Protein AF-A0A9N9RE64-F1 (afdb_monomer_lite)

Secondary structure (DSSP, 8-state):
-HHHHHHH-SS----HHHHHHHHTT-SS---THHHHHHTT----------S-TTTTTSTT--GGGS-HHHHHHHHHHHHHHHHHH--

Structure (mmCIF, N/CA/C/O backbone):
data_AF-A0A9N9RE64-F1
#
_entry.id   AF-A0A9N9RE64-F1
#
loop_
_atom_site.group_PDB
_atom_site.id
_atom_site.type_symbol
_atom_site.label_atom_id
_atom_site.label_alt_id
_atom_site.label_comp_id
_atom_site.label_asym_id
_atom_site.label_entity_id
_atom_site.label_seq_id
_atom_site.pdbx_PDB_ins_code
_atom_site.Cartn_x
_atom_site.Cartn_y
_atom_site.Cartn_z
_atom_site.occupancy
_atom_site.B_iso_or_equiv
_atom_site.auth_seq_id
_atom_site.auth_comp_id
_atom_site.auth_asym_id
_atom_site.auth_atom_id
_atom_site.pdbx_PDB_model_num
ATOM 1 N N . MET A 1 1 ? -7.725 0.852 15.019 1.00 79.56 1 MET A N 1
ATOM 2 C CA . MET A 1 1 ? -7.319 0.452 13.654 1.00 79.56 1 MET A CA 1
ATOM 3 C C . MET A 1 1 ? -6.094 -0.462 13.636 1.00 79.56 1 ME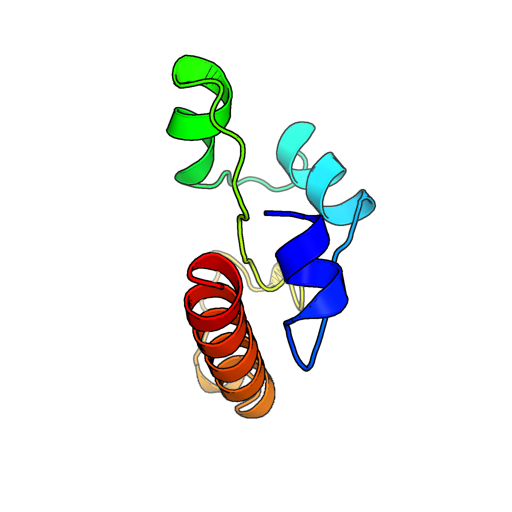T A C 1
ATOM 5 O O . MET A 1 1 ? -6.20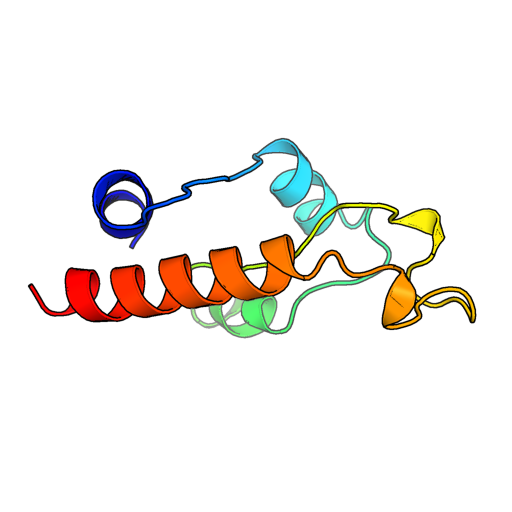8 -1.547 13.095 1.00 79.56 1 MET A O 1
ATOM 9 N N . TRP A 1 2 ? -4.961 -0.100 14.259 1.00 84.00 2 TRP A N 1
ATOM 10 C CA . TRP A 1 2 ? -3.749 -0.947 14.236 1.00 84.00 2 TRP A CA 1
ATOM 11 C C . TRP A 1 2 ? -3.938 -2.344 14.845 1.00 84.00 2 TRP A C 1
ATOM 13 O O . TRP A 1 2 ? -3.539 -3.336 14.250 1.00 84.00 2 TRP A O 1
ATOM 23 N N . GLN A 1 3 ? -4.614 -2.432 15.996 1.00 86.75 3 GLN A N 1
ATOM 24 C CA . GLN A 1 3 ? -4.939 -3.720 16.622 1.00 86.75 3 GLN A CA 1
ATOM 25 C C . GLN A 1 3 ? -5.887 -4.559 15.758 1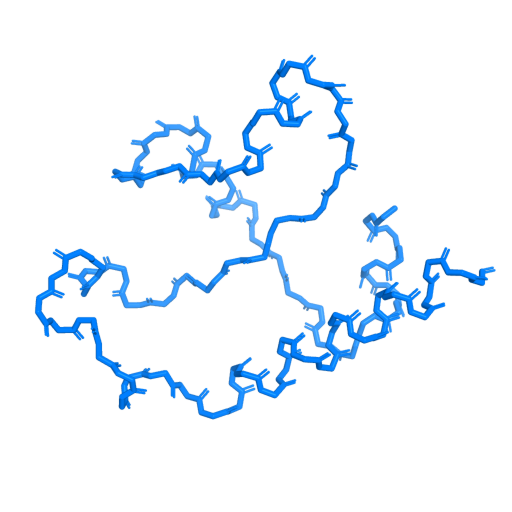.00 86.75 3 GLN A C 1
ATOM 27 O O . GLN A 1 3 ? -5.650 -5.745 15.571 1.00 86.75 3 GLN A O 1
ATOM 32 N N . VAL A 1 4 ? -6.911 -3.931 15.170 1.00 87.75 4 VAL A N 1
ATOM 33 C CA . VAL A 1 4 ? -7.812 -4.605 14.223 1.00 87.75 4 VAL A CA 1
ATOM 34 C C . VAL A 1 4 ? -7.016 -5.137 13.032 1.00 87.75 4 VAL A C 1
ATOM 36 O O . VAL A 1 4 ? -7.163 -6.297 12.680 1.00 87.75 4 VAL A O 1
ATOM 39 N N . TYR A 1 5 ? -6.106 -4.344 12.463 1.00 89.56 5 TYR A N 1
ATOM 40 C CA . TYR A 1 5 ? -5.267 -4.798 11.356 1.00 89.56 5 TYR A CA 1
ATOM 41 C C . TYR A 1 5 ? -4.379 -5.980 11.752 1.00 89.56 5 TYR A C 1
ATOM 43 O O . TYR A 1 5 ? -4.332 -6.971 11.040 1.00 89.56 5 TYR A O 1
ATOM 51 N N . ALA A 1 6 ? -3.723 -5.919 12.911 1.00 90.19 6 ALA A N 1
ATOM 52 C CA . ALA A 1 6 ? -2.838 -6.985 13.375 1.00 90.19 6 ALA A CA 1
ATOM 53 C C . ALA A 1 6 ? -3.567 -8.305 13.687 1.00 90.19 6 ALA A C 1
ATOM 55 O O . ALA A 1 6 ? -2.972 -9.370 13.537 1.00 90.19 6 ALA A O 1
ATOM 56 N N . HIS A 1 7 ? -4.824 -8.244 14.138 1.00 88.25 7 HIS A N 1
ATOM 57 C CA . HIS A 1 7 ? -5.562 -9.418 14.614 1.00 88.25 7 HIS A CA 1
ATOM 58 C C . HIS A 1 7 ? -6.614 -9.951 13.638 1.00 88.25 7 HIS A C 1
ATOM 60 O O . HIS A 1 7 ? -6.897 -11.145 13.667 1.00 88.25 7 HIS A O 1
ATOM 66 N N . ALA A 1 8 ? -7.213 -9.093 12.811 1.00 89.75 8 ALA A N 1
ATOM 67 C CA . ALA A 1 8 ? -8.348 -9.462 11.968 1.00 89.75 8 ALA A CA 1
ATOM 68 C C . ALA A 1 8 ? -7.960 -9.754 10.515 1.00 89.75 8 ALA A C 1
ATOM 70 O O . ALA A 1 8 ? -8.669 -10.514 9.857 1.00 89.75 8 ALA A O 1
ATOM 71 N N . VAL A 1 9 ? -6.874 -9.169 9.985 1.00 93.12 9 VAL A N 1
ATOM 72 C CA . VAL A 1 9 ? -6.542 -9.376 8.566 1.00 93.12 9 VAL A CA 1
ATOM 73 C C . VAL A 1 9 ? -5.801 -10.704 8.343 1.00 93.12 9 VAL A C 1
ATOM 75 O O . VAL A 1 9 ? -4.927 -11.051 9.137 1.00 93.12 9 VAL A O 1
ATOM 78 N N . PRO A 1 10 ? -6.090 -11.445 7.257 1.00 93.62 10 PRO A N 1
ATOM 79 C CA . PRO A 1 10 ? -5.464 -12.745 6.987 1.00 93.62 10 PRO A CA 1
ATOM 80 C C . PRO A 1 10 ? -3.972 -12.676 6.645 1.00 93.62 10 PRO A C 1
ATOM 82 O O . PRO A 1 10 ? -3.230 -13.637 6.860 1.00 93.62 10 PRO A O 1
ATOM 85 N N . HIS A 1 11 ? -3.521 -11.555 6.079 1.00 93.06 11 HIS A N 1
ATOM 86 C CA . HIS A 1 11 ? -2.154 -11.380 5.592 1.00 93.06 11 HIS A CA 1
ATOM 87 C C . HIS A 1 11 ? -1.536 -10.080 6.123 1.00 93.06 11 HIS A C 1
ATOM 89 O O . HIS A 1 11 ? -1.258 -9.172 5.333 1.00 93.06 11 HIS A O 1
ATOM 95 N N . PRO A 1 12 ? -1.332 -9.945 7.448 1.00 90.75 12 PRO A N 1
ATOM 96 C CA . PRO A 1 12 ? -0.833 -8.708 8.025 1.00 90.75 12 PRO A CA 1
ATOM 97 C C . PRO A 1 12 ? 0.611 -8.473 7.585 1.00 90.75 12 PRO A C 1
ATOM 99 O O . PRO A 1 12 ? 1.502 -9.290 7.820 1.00 90.75 12 PRO A O 1
ATOM 102 N N . PHE A 1 13 ? 0.845 -7.325 6.960 1.00 91.25 13 PHE A N 1
ATOM 103 C CA . PHE A 1 13 ? 2.182 -6.836 6.656 1.00 91.25 13 PHE A CA 1
ATOM 104 C C . PHE A 1 13 ? 2.240 -5.328 6.865 1.00 91.25 13 PHE A C 1
ATOM 106 O O . PHE A 1 13 ? 1.313 -4.603 6.497 1.00 91.25 13 PHE A O 1
ATOM 113 N N . ALA A 1 14 ? 3.332 -4.878 7.471 1.00 89.19 14 ALA A N 1
ATOM 114 C CA . ALA A 1 14 ? 3.628 -3.482 7.729 1.00 89.19 14 ALA A CA 1
ATOM 115 C C . ALA A 1 14 ? 5.144 -3.288 7.791 1.00 89.19 14 ALA A C 1
ATOM 117 O O . ALA A 1 14 ? 5.864 -4.169 8.258 1.00 89.19 14 ALA A O 1
ATOM 118 N N . SER A 1 15 ? 5.624 -2.124 7.357 1.00 88.69 15 SER A N 1
ATOM 119 C CA . SER A 1 15 ? 7.047 -1.787 7.377 1.00 88.69 15 SER A CA 1
ATOM 120 C C . SER A 1 15 ? 7.250 -0.391 7.956 1.00 88.69 15 SER A C 1
ATOM 122 O O . SER A 1 15 ? 6.850 0.602 7.349 1.00 88.69 15 SER A O 1
ATOM 124 N N . SER A 1 16 ? 7.896 -0.313 9.123 1.00 88.25 16 SER A N 1
ATOM 125 C CA . SER A 1 16 ? 8.292 0.964 9.730 1.00 88.25 16 SER A CA 1
ATOM 126 C C . SER A 1 16 ? 9.312 1.707 8.868 1.00 88.25 16 SER A C 1
ATOM 128 O O . SER A 1 16 ? 9.232 2.924 8.749 1.00 88.25 16 SER A O 1
ATOM 130 N N . VAL A 1 17 ? 10.209 0.972 8.202 1.00 86.31 17 VAL A N 1
ATOM 131 C CA . VAL A 1 17 ? 11.192 1.534 7.265 1.00 86.31 17 VAL A CA 1
ATOM 132 C C . VAL A 1 17 ? 10.492 2.212 6.089 1.00 86.31 17 VAL A C 1
ATOM 134 O O . VAL A 1 17 ? 10.833 3.335 5.740 1.00 86.31 17 VAL A O 1
ATOM 137 N N . ALA A 1 18 ? 9.478 1.569 5.498 1.00 83.88 18 ALA A N 1
ATOM 138 C CA . ALA A 1 18 ? 8.728 2.172 4.397 1.00 83.88 18 ALA A CA 1
ATOM 139 C C . ALA A 1 18 ? 8.013 3.457 4.844 1.00 83.88 18 ALA A C 1
ATOM 141 O O . ALA A 1 18 ? 8.064 4.466 4.145 1.00 83.88 18 ALA A O 1
ATOM 142 N N . GLN A 1 19 ? 7.403 3.445 6.033 1.00 85.06 19 GLN A N 1
ATOM 143 C CA . GLN A 1 19 ? 6.767 4.630 6.606 1.00 85.06 19 GLN A CA 1
ATOM 144 C C . GLN A 1 19 ? 7.764 5.783 6.793 1.00 85.06 19 GLN A C 1
ATOM 146 O O . GLN A 1 19 ? 7.455 6.921 6.446 1.00 85.06 19 GLN A O 1
ATOM 151 N N . GLU A 1 20 ? 8.957 5.497 7.316 1.00 85.31 20 GLU A N 1
ATOM 152 C CA . GLU A 1 20 ? 10.011 6.494 7.508 1.00 85.31 20 GLU A CA 1
ATOM 153 C C . GLU A 1 20 ? 10.529 7.045 6.173 1.00 85.31 20 GLU A C 1
ATOM 155 O O . GLU A 1 20 ? 10.748 8.247 6.053 1.00 85.31 20 GLU A O 1
ATOM 160 N N . MET A 1 21 ? 10.634 6.213 5.133 1.00 83.62 21 MET A N 1
ATOM 161 C CA . MET A 1 21 ? 11.003 6.671 3.790 1.00 83.62 21 MET A CA 1
ATOM 162 C C . MET A 1 21 ? 9.986 7.658 3.194 1.00 83.62 21 MET A C 1
ATOM 164 O O . MET A 1 21 ? 10.398 8.648 2.587 1.00 83.62 21 MET A O 1
ATOM 168 N N . PHE A 1 22 ? 8.682 7.424 3.382 1.00 82.00 22 PHE A N 1
ATOM 169 C CA . PHE A 1 22 ? 7.631 8.366 2.969 1.00 82.00 22 PHE A CA 1
ATOM 170 C C . PHE A 1 22 ? 7.661 9.652 3.80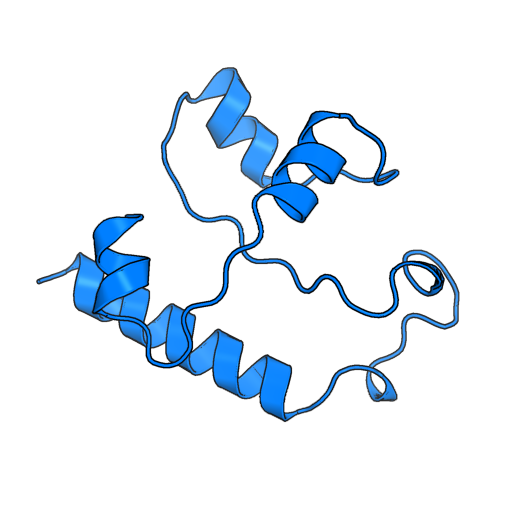3 1.00 82.00 22 PHE A C 1
ATOM 172 O O . PHE A 1 22 ? 7.663 10.749 3.253 1.00 82.00 22 PHE A O 1
ATOM 179 N N . GLN A 1 23 ? 7.730 9.537 5.131 1.00 81.75 23 GLN A N 1
ATOM 180 C CA . GLN A 1 23 ? 7.738 10.700 6.027 1.00 81.75 23 GLN A CA 1
ATOM 181 C C . GLN A 1 23 ? 8.998 11.558 5.872 1.00 81.75 23 GLN A C 1
ATOM 183 O O . GLN A 1 23 ? 8.931 12.778 5.998 1.00 81.75 23 GLN A O 1
ATOM 188 N N . GLY A 1 24 ? 10.135 10.929 5.576 1.00 82.19 24 GLY A N 1
ATOM 189 C CA . GLY A 1 24 ? 11.402 11.599 5.304 1.00 82.19 24 GLY A CA 1
ATOM 190 C C . GLY A 1 24 ? 11.514 12.183 3.893 1.00 82.19 24 GLY A C 1
ATOM 191 O O . GLY A 1 24 ? 12.513 12.835 3.603 1.00 82.19 24 GLY A O 1
ATOM 192 N N . GLY A 1 25 ? 10.529 11.958 3.012 1.00 78.06 25 GLY A N 1
ATOM 193 C CA . GLY A 1 25 ? 10.534 12.465 1.634 1.00 78.06 25 GLY A CA 1
ATOM 194 C C . GLY A 1 25 ? 11.553 11.787 0.710 1.00 78.06 25 GLY A C 1
ATOM 195 O O . GLY A 1 25 ? 11.917 12.346 -0.323 1.00 78.06 25 GLY A O 1
ATOM 196 N N . PHE A 1 26 ? 12.042 10.598 1.076 1.00 78.88 26 PHE A N 1
ATOM 197 C CA . PHE A 1 26 ? 12.988 9.825 0.259 1.00 78.88 26 PHE A CA 1
ATOM 198 C C . PHE A 1 26 ? 12.311 9.148 -0.929 1.00 78.88 26 PHE A C 1
ATOM 200 O O . PHE A 1 26 ? 12.944 8.899 -1.954 1.00 78.88 26 PHE A O 1
ATOM 207 N N . ILE A 1 27 ? 11.023 8.846 -0.790 1.00 77.12 27 ILE A N 1
ATOM 208 C CA . ILE A 1 27 ? 10.178 8.494 -1.922 1.00 77.12 27 ILE A CA 1
ATOM 209 C C . ILE A 1 27 ? 9.750 9.826 -2.548 1.00 77.12 27 ILE A C 1
ATOM 211 O O . ILE A 1 27 ? 9.199 10.660 -1.831 1.00 77.12 27 ILE A O 1
ATOM 215 N N . PRO A 1 28 ? 10.002 10.070 -3.850 1.00 71.38 28 PRO A N 1
ATOM 216 C CA . PRO A 1 28 ? 9.645 11.318 -4.533 1.00 71.38 28 PRO A CA 1
ATOM 217 C C . PRO A 1 28 ? 8.138 11.374 -4.829 1.00 71.38 28 PRO A C 1
ATOM 219 O O . PRO A 1 28 ? 7.707 11.677 -5.938 1.00 71.38 28 PRO A O 1
ATOM 222 N N . SER A 1 29 ? 7.341 10.990 -3.841 1.00 70.25 29 SER A N 1
ATOM 223 C CA . SER A 1 29 ? 5.897 10.916 -3.855 1.00 70.25 29 SER A CA 1
ATOM 224 C C . SER A 1 29 ? 5.398 10.869 -2.418 1.00 70.25 29 SER A C 1
ATOM 226 O O . SER A 1 29 ? 6.127 10.547 -1.479 1.00 70.25 29 SER A O 1
ATOM 228 N N . ASP A 1 30 ? 4.137 11.207 -2.266 1.00 80.88 30 ASP A N 1
ATOM 229 C CA . ASP A 1 30 ? 3.420 11.246 -1.011 1.00 80.88 30 ASP A CA 1
ATOM 230 C C . ASP A 1 30 ? 2.028 10.670 -1.259 1.00 80.88 30 ASP A C 1
ATOM 232 O O . ASP A 1 30 ? 1.614 10.502 -2.410 1.00 80.88 30 ASP A O 1
ATOM 236 N N . THR A 1 31 ? 1.305 10.341 -0.199 1.00 86.38 31 THR A N 1
ATOM 237 C CA . THR A 1 31 ? -0.024 9.748 -0.332 1.00 86.38 31 THR A CA 1
ATOM 238 C C . THR A 1 31 ? -1.107 10.767 -0.022 1.00 86.38 31 THR A C 1
ATOM 240 O O . THR A 1 31 ? -0.936 11.682 0.790 1.00 86.38 31 THR A O 1
ATOM 243 N N . ASP A 1 32 ? -2.284 10.576 -0.618 1.00 88.50 32 ASP A N 1
ATOM 244 C CA . ASP A 1 32 ? -3.459 11.401 -0.319 1.00 88.50 32 ASP A CA 1
ATOM 245 C C . ASP A 1 32 ? -3.857 11.319 1.168 1.00 88.50 32 ASP A C 1
ATOM 247 O O . ASP A 1 32 ? -4.507 12.223 1.706 1.00 88.50 32 ASP A O 1
ATOM 251 N N . PHE A 1 33 ? -3.407 10.273 1.878 1.00 90.44 33 PHE A N 1
ATOM 252 C CA . PHE A 1 33 ? -3.621 10.127 3.313 1.00 90.44 33 PHE A CA 1
ATOM 253 C C . PHE A 1 33 ? -2.959 11.245 4.138 1.00 90.44 33 PHE A C 1
ATOM 255 O O . PHE A 1 33 ? -3.417 11.543 5.250 1.00 90.44 33 PHE A O 1
ATOM 262 N N . ARG A 1 34 ? -1.942 11.935 3.598 1.00 89.19 34 ARG A N 1
ATOM 263 C CA . ARG A 1 34 ? -1.262 13.041 4.286 1.00 89.19 34 ARG A CA 1
ATOM 264 C C . ARG A 1 34 ? -2.229 14.103 4.797 1.00 89.19 34 ARG A C 1
ATOM 266 O O . ARG A 1 34 ? -2.036 14.598 5.904 1.00 89.19 34 ARG A O 1
ATOM 273 N N . ILE A 1 35 ? -3.271 14.459 4.044 1.00 92.38 35 ILE A N 1
ATOM 274 C CA . ILE A 1 35 ? -4.187 15.530 4.467 1.00 92.38 35 ILE A CA 1
ATOM 275 C C . ILE A 1 35 ? -4.920 15.156 5.765 1.00 92.38 35 ILE A C 1
ATOM 277 O O . ILE A 1 35 ? -5.046 15.978 6.678 1.00 92.38 35 ILE A O 1
ATOM 281 N N . PHE A 1 36 ? -5.334 13.894 5.890 1.00 91.88 36 PHE A N 1
ATOM 282 C CA . PHE A 1 36 ? -5.986 13.374 7.092 1.00 91.88 36 PHE A CA 1
ATOM 283 C C . PHE A 1 36 ? -5.017 13.268 8.274 1.00 91.88 36 PHE A C 1
ATOM 285 O O . PHE A 1 36 ? -5.395 13.587 9.403 1.00 91.88 36 PHE A O 1
ATOM 292 N N . ARG A 1 37 ? -3.766 12.871 8.015 1.00 90.25 37 ARG A N 1
ATOM 293 C CA . ARG A 1 37 ? -2.703 12.766 9.023 1.00 90.25 37 ARG A CA 1
ATOM 294 C C . ARG A 1 37 ? -2.268 14.138 9.551 1.00 90.25 37 ARG A C 1
ATOM 296 O O . ARG A 1 37 ? -2.331 14.373 10.755 1.00 90.25 37 ARG A O 1
ATOM 303 N N . ASP 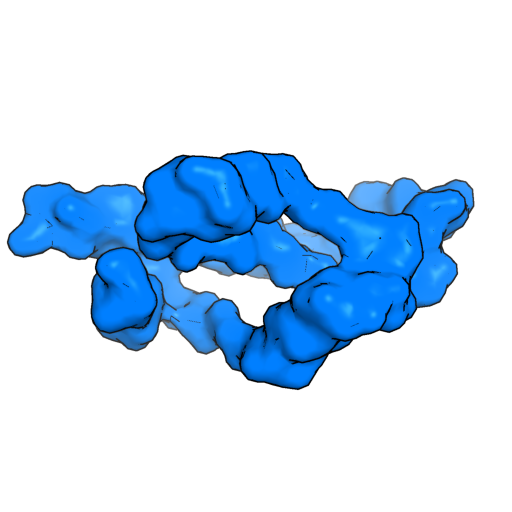A 1 38 ? -1.845 15.034 8.664 1.00 90.25 38 ASP A N 1
ATOM 304 C CA . ASP A 1 38 ? -1.156 16.283 9.016 1.00 90.25 38 ASP A CA 1
ATOM 305 C C . ASP A 1 38 ? -2.124 17.365 9.504 1.00 90.25 38 ASP A C 1
ATOM 307 O O . ASP A 1 38 ? -1.825 18.083 10.459 1.00 90.25 38 ASP A O 1
ATOM 311 N N . PHE A 1 39 ? -3.297 17.474 8.871 1.00 93.62 39 PHE A N 1
ATOM 312 C CA . PHE A 1 39 ? -4.275 18.523 9.183 1.00 93.62 39 PHE A CA 1
ATOM 313 C C . PHE A 1 39 ? -5.463 17.989 9.979 1.00 93.62 39 PHE A C 1
ATOM 315 O O . PHE A 1 39 ? -5.930 18.651 10.904 1.00 93.62 39 PHE A O 1
ATOM 322 N N . GLY A 1 40 ? -5.936 16.784 9.651 1.00 91.44 40 GLY A N 1
ATOM 323 C CA . GLY A 1 40 ? -7.048 16.145 10.358 1.00 91.44 40 GLY A CA 1
ATOM 324 C C . GLY A 1 40 ? -6.659 15.506 11.695 1.00 91.44 40 GLY A C 1
ATOM 325 O O . GLY A 1 40 ? -7.537 15.263 12.520 1.00 91.44 40 GLY A O 1
ATOM 326 N N . LYS A 1 41 ? -5.363 15.228 11.917 1.00 89.94 41 LYS A N 1
ATOM 327 C CA . LYS A 1 41 ? -4.850 14.441 13.058 1.00 89.94 41 LYS A CA 1
ATOM 328 C C . LYS A 1 41 ? -5.585 13.107 13.232 1.00 89.94 41 LYS A C 1
ATOM 330 O O . LYS A 1 41 ? -5.766 12.624 14.351 1.00 89.94 41 LYS A O 1
ATOM 335 N N . LEU A 1 42 ? -6.035 12.521 12.123 1.00 90.25 42 LEU A N 1
ATOM 336 C CA . LEU A 1 42 ? -6.788 11.275 12.127 1.00 90.25 42 LEU A CA 1
ATOM 337 C C . LEU A 1 42 ? -5.836 10.081 12.096 1.00 90.25 42 LEU A C 1
ATOM 339 O O . LEU A 1 42 ? -4.896 10.029 11.305 1.00 90.25 42 LEU A O 1
ATOM 343 N N . SER A 1 43 ? -6.112 9.094 12.949 1.00 87.00 43 SER A N 1
ATOM 344 C CA . SER A 1 43 ? -5.466 7.786 12.865 1.00 87.00 43 SER A CA 1
ATOM 345 C C . SER A 1 43 ? -6.129 6.961 11.765 1.00 87.00 43 SER A C 1
ATOM 347 O O . SER A 1 43 ? -7.355 6.910 11.674 1.00 87.00 43 SER A O 1
ATOM 349 N N . GLY A 1 44 ? -5.324 6.289 10.949 1.00 88.56 44 GLY A N 1
ATOM 350 C CA . GLY A 1 44 ? -5.805 5.476 9.840 1.00 88.56 44 GLY A CA 1
ATOM 351 C C . GLY A 1 44 ? -4.736 4.521 9.335 1.00 88.56 44 GLY A C 1
ATOM 352 O O . GLY A 1 44 ? -3.635 4.452 9.885 1.00 88.56 44 GLY A O 1
ATOM 353 N N . LEU A 1 45 ? -5.104 3.759 8.312 1.00 89.75 45 LEU A N 1
ATOM 354 C CA . LEU A 1 45 ? -4.221 2.845 7.604 1.00 89.75 45 LEU A CA 1
ATOM 355 C C . LEU A 1 45 ? -4.084 3.330 6.171 1.00 89.75 45 LEU A C 1
ATOM 357 O O . LEU A 1 45 ? -5.090 3.580 5.512 1.00 89.75 45 LEU A O 1
ATOM 361 N N . ASP A 1 46 ? -2.843 3.421 5.717 1.00 90.00 46 ASP A N 1
ATOM 362 C CA . ASP A 1 46 ? -2.488 3.734 4.343 1.00 90.00 46 ASP A CA 1
ATOM 363 C C . ASP A 1 46 ? -1.811 2.501 3.738 1.00 90.00 46 ASP A C 1
ATOM 365 O O . ASP A 1 46 ? -0.833 1.989 4.291 1.00 90.00 46 ASP A O 1
ATOM 369 N N . LEU A 1 47 ? -2.398 1.955 2.674 1.00 90.56 47 LEU A N 1
ATOM 370 C CA . LEU A 1 47 ? -2.009 0.670 2.098 1.00 90.56 47 LEU A CA 1
ATOM 371 C C . LEU A 1 47 ? -1.371 0.905 0.731 1.00 90.56 47 LEU A C 1
ATOM 373 O O . LEU A 1 47 ? -2.054 1.247 -0.230 1.00 90.56 47 LEU A O 1
ATOM 377 N N . ALA A 1 48 ? -0.067 0.657 0.643 1.00 89.06 48 ALA A N 1
ATOM 378 C CA . ALA A 1 48 ? 0.698 0.776 -0.590 1.00 89.06 48 ALA A CA 1
ATOM 379 C C . ALA A 1 48 ? 1.615 -0.437 -0.780 1.00 89.06 48 ALA A C 1
ATOM 381 O O . ALA A 1 48 ? 2.195 -0.955 0.177 1.00 89.06 48 ALA A O 1
ATOM 382 N N . TRP A 1 49 ? 1.769 -0.883 -2.027 1.00 88.25 49 TRP A N 1
ATOM 383 C CA . TRP A 1 49 ? 2.784 -1.874 -2.379 1.00 88.25 49 TRP A CA 1
ATOM 384 C C . TRP A 1 49 ? 4.144 -1.194 -2.544 1.00 88.25 49 TRP A C 1
ATOM 386 O O . TRP A 1 49 ? 4.244 -0.125 -3.138 1.00 88.25 49 TRP A O 1
ATOM 396 N N . ASN A 1 50 ? 5.198 -1.824 -2.030 1.00 83.81 50 ASN A N 1
ATOM 397 C CA . ASN A 1 50 ? 6.542 -1.247 -1.964 1.00 83.81 50 ASN A CA 1
ATOM 398 C C . ASN A 1 50 ? 7.603 -2.081 -2.713 1.00 83.81 50 ASN A C 1
ATOM 400 O O . ASN A 1 50 ? 8.773 -2.079 -2.330 1.00 83.81 50 ASN A O 1
ATOM 404 N N . ALA A 1 51 ? 7.202 -2.813 -3.754 1.00 86.06 51 ALA A N 1
ATOM 405 C CA . ALA A 1 51 ? 8.104 -3.588 -4.607 1.00 86.06 51 ALA A CA 1
ATOM 406 C C . ALA A 1 51 ? 8.501 -2.799 -5.864 1.00 86.06 51 ALA A C 1
ATOM 408 O O . ALA A 1 51 ? 7.749 -1.942 -6.318 1.00 86.06 51 ALA A O 1
ATOM 409 N N . ASP A 1 52 ? 9.678 -3.099 -6.424 1.00 86.69 52 ASP A N 1
ATOM 410 C CA . ASP A 1 52 ? 10.153 -2.543 -7.699 1.00 86.69 52 ASP A CA 1
ATOM 411 C C . ASP A 1 52 ? 10.089 -1.006 -7.805 1.00 86.69 52 ASP A C 1
ATOM 413 O O . ASP A 1 52 ? 9.855 -0.467 -8.878 1.00 86.69 52 ASP A O 1
ATOM 417 N N . GLY A 1 53 ? 10.361 -0.263 -6.725 1.00 83.75 53 GLY A N 1
ATOM 418 C CA . GLY A 1 53 ? 10.206 1.203 -6.699 1.00 83.75 53 GLY A CA 1
ATOM 419 C C . GLY A 1 53 ? 10.946 1.992 -7.798 1.00 83.75 53 GLY A C 1
ATOM 420 O O . GLY A 1 53 ? 10.604 3.141 -8.045 1.00 83.75 53 GLY A O 1
ATOM 421 N N . TYR A 1 54 ? 11.915 1.393 -8.501 1.00 86.56 54 TYR A N 1
ATOM 422 C CA . TYR A 1 54 ? 12.576 1.992 -9.670 1.00 86.56 54 TYR A CA 1
ATOM 423 C C . TYR A 1 54 ? 11.694 2.040 -10.934 1.00 86.56 54 TYR A C 1
ATOM 425 O O . TYR A 1 54 ? 12.016 2.782 -11.860 1.00 86.56 54 TYR A O 1
ATOM 433 N N . VAL A 1 55 ? 10.615 1.248 -11.012 1.00 91.19 55 VAL A N 1
ATOM 434 C CA . VAL A 1 55 ? 9.654 1.286 -12.134 1.00 91.19 55 VAL A CA 1
ATOM 435 C C . VAL A 1 55 ? 8.606 2.379 -11.954 1.00 91.19 55 VAL A C 1
ATOM 437 O O . VAL A 1 55 ? 8.006 2.814 -12.936 1.00 91.19 55 VAL A O 1
ATOM 440 N N . TYR A 1 56 ? 8.412 2.837 -10.718 1.00 86.94 56 TYR A N 1
ATOM 441 C CA . TYR A 1 56 ? 7.436 3.853 -10.349 1.00 86.94 56 TYR A CA 1
ATOM 442 C C . TYR A 1 56 ? 7.654 5.154 -11.140 1.00 86.94 56 TYR A C 1
ATOM 444 O O . TYR A 1 56 ? 8.788 5.596 -11.317 1.00 86.94 56 TYR A O 1
ATOM 452 N N . HIS A 1 57 ? 6.575 5.760 -11.649 1.00 90.19 57 HIS A N 1
ATOM 453 C CA . HIS A 1 57 ? 6.617 6.928 -12.549 1.00 90.19 57 HIS A CA 1
ATOM 454 C C . HIS A 1 57 ? 7.428 6.742 -13.846 1.00 90.19 57 HIS A C 1
ATOM 456 O O . HIS A 1 57 ? 7.816 7.716 -14.496 1.00 90.19 57 HIS A O 1
ATOM 462 N N . THR A 1 58 ? 7.650 5.503 -14.280 1.00 91.88 58 THR A N 1
ATOM 463 C CA . THR A 1 58 ? 8.261 5.208 -15.580 1.00 91.88 58 THR A CA 1
ATOM 464 C C . THR A 1 58 ? 7.276 4.482 -16.491 1.00 91.88 58 THR A C 1
ATOM 466 O O . THR A 1 58 ? 6.228 4.010 -16.064 1.00 91.88 58 THR A O 1
ATOM 469 N N . ARG A 1 59 ? 7.638 4.317 -17.767 1.00 94.31 59 ARG A N 1
ATOM 470 C CA . ARG A 1 59 ? 6.865 3.480 -18.704 1.00 94.31 59 ARG A CA 1
ATOM 471 C C . ARG A 1 59 ? 6.870 1.990 -18.343 1.00 94.31 59 ARG A C 1
ATOM 473 O O . ARG A 1 59 ? 6.159 1.225 -18.981 1.00 94.31 59 ARG A O 1
ATOM 480 N N . LEU A 1 60 ? 7.713 1.584 -17.393 1.00 93.62 60 LEU A N 1
ATOM 481 C CA . LEU A 1 60 ? 7.785 0.212 -16.905 1.00 93.62 60 LEU A CA 1
ATOM 482 C C . LEU A 1 60 ? 6.722 -0.076 -15.838 1.00 93.62 60 LEU A C 1
ATOM 484 O O . LEU A 1 60 ? 6.580 -1.232 -15.462 1.00 93.62 60 LEU A O 1
ATOM 488 N N . ASP A 1 61 ? 5.993 0.933 -15.354 1.00 91.94 61 ASP A N 1
ATOM 489 C CA . ASP A 1 61 ? 4.851 0.741 -14.459 1.00 91.94 61 ASP A CA 1
ATOM 490 C C . ASP A 1 61 ? 3.665 0.169 -15.252 1.00 91.94 61 ASP A C 1
ATOM 492 O O . ASP A 1 61 ? 2.882 0.895 -15.870 1.00 91.94 61 ASP A O 1
ATOM 496 N N . ALA A 1 62 ? 3.623 -1.159 -15.340 1.00 93.06 62 ALA A N 1
ATOM 497 C CA . ALA A 1 62 ? 2.733 -1.896 -16.222 1.00 93.06 62 ALA A CA 1
ATOM 498 C C . ALA A 1 62 ? 1.993 -3.019 -15.466 1.00 93.06 62 ALA A C 1
ATOM 500 O O . ALA A 1 62 ? 2.559 -3.621 -14.546 1.00 93.06 62 ALA A O 1
ATOM 501 N N . PRO A 1 63 ? 0.733 -3.336 -15.837 1.00 91.81 63 PRO A N 1
ATOM 502 C CA . PRO A 1 63 ? -0.100 -4.284 -15.091 1.00 91.81 63 PRO A CA 1
ATOM 503 C C . PRO A 1 63 ? 0.475 -5.699 -14.977 1.00 91.81 63 PRO A C 1
ATOM 505 O O . PRO A 1 63 ? 0.220 -6.391 -13.996 1.00 91.81 63 PRO A O 1
ATOM 508 N N . ASP A 1 64 ? 1.259 -6.136 -15.961 1.00 93.62 6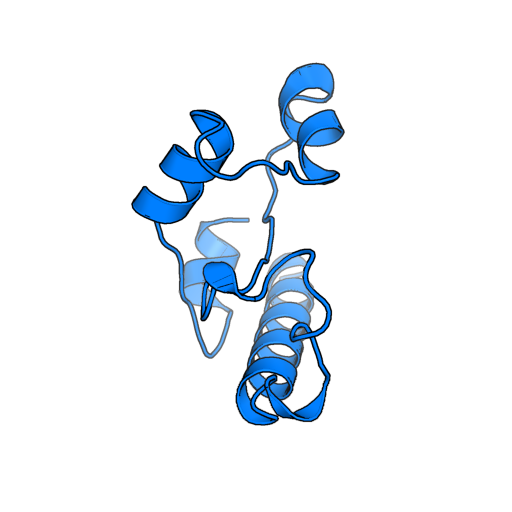4 ASP A N 1
ATOM 509 C CA . ASP A 1 64 ? 1.922 -7.444 -15.987 1.00 93.62 64 ASP A CA 1
ATOM 510 C C . ASP A 1 64 ? 2.969 -7.612 -14.876 1.00 93.62 64 ASP A C 1
ATOM 512 O O . ASP A 1 64 ? 3.320 -8.739 -14.525 1.00 93.62 64 ASP A O 1
ATOM 516 N N . ARG A 1 65 ? 3.435 -6.509 -14.282 1.00 91.38 65 ARG A N 1
ATOM 517 C CA . ARG A 1 65 ? 4.365 -6.516 -13.144 1.00 91.38 65 ARG A CA 1
ATOM 518 C C . ARG A 1 65 ? 3.667 -6.643 -11.796 1.00 91.38 65 ARG A C 1
ATOM 520 O O . ARG A 1 65 ? 4.341 -6.858 -10.794 1.00 91.38 65 ARG A O 1
ATOM 527 N N . VAL A 1 66 ? 2.339 -6.526 -11.752 1.00 92.75 66 VAL A N 1
ATOM 528 C CA . VAL A 1 66 ? 1.558 -6.667 -10.520 1.00 92.75 66 VAL A CA 1
ATOM 529 C C . VAL A 1 66 ? 1.197 -8.142 -10.328 1.00 92.75 66 VAL A C 1
ATOM 531 O O . VAL A 1 66 ? 0.414 -8.689 -11.107 1.00 92.75 66 VAL A O 1
ATOM 534 N N . PRO A 1 67 ? 1.710 -8.822 -9.284 1.00 94.06 67 PRO A N 1
ATOM 535 C CA . PRO A 1 67 ? 1.344 -10.210 -9.040 1.00 94.06 67 PRO A CA 1
ATOM 536 C C . PRO A 1 67 ? -0.159 -10.316 -8.731 1.00 94.06 67 PRO A C 1
ATOM 538 O O . PRO A 1 67 ? -0.631 -9.616 -7.830 1.00 94.06 67 PRO A O 1
ATOM 541 N N . PRO A 1 68 ? -0.920 -11.236 -9.356 1.00 95.06 68 PRO A N 1
ATOM 542 C CA . PRO A 1 68 ? -2.343 -11.415 -9.046 1.00 95.06 68 PRO A CA 1
ATOM 543 C C . PRO A 1 68 ? -2.612 -11.686 -7.557 1.00 95.06 68 PRO A C 1
ATOM 545 O O . PRO A 1 68 ? -3.595 -11.217 -6.989 1.00 95.06 68 PRO A O 1
ATOM 548 N N . ALA A 1 69 ? -1.686 -12.383 -6.892 1.00 94.12 69 ALA A N 1
ATOM 549 C CA . ALA A 1 69 ? -1.752 -12.633 -5.456 1.00 94.12 69 ALA A CA 1
ATOM 550 C C . ALA A 1 69 ? -1.665 -11.350 -4.609 1.00 94.12 69 ALA A C 1
ATOM 552 O O . ALA A 1 69 ? -2.235 -11.315 -3.523 1.00 94.12 69 ALA A O 1
ATOM 553 N N . ALA A 1 70 ? -0.976 -10.301 -5.074 1.00 92.81 70 ALA A N 1
ATOM 554 C CA . ALA A 1 70 ? -0.922 -9.023 -4.365 1.00 92.81 70 ALA A CA 1
ATOM 555 C C . ALA A 1 70 ? -2.305 -8.363 -4.339 1.00 92.81 70 ALA A C 1
ATOM 557 O O . ALA A 1 70 ? -2.752 -7.924 -3.283 1.00 92.81 70 ALA A O 1
ATOM 558 N N . ILE A 1 71 ? -3.013 -8.386 -5.473 1.00 94.31 71 ILE A N 1
ATOM 559 C CA . ILE A 1 71 ? -4.382 -7.871 -5.590 1.00 94.31 71 ILE A CA 1
ATOM 560 C C . ILE A 1 71 ? -5.324 -8.656 -4.670 1.00 94.31 71 ILE A C 1
ATOM 562 O O . ILE A 1 71 ? -6.041 -8.049 -3.875 1.00 94.31 71 ILE A O 1
ATOM 566 N N . GLN A 1 72 ? -5.279 -9.992 -4.726 1.00 96.69 72 GLN A N 1
ATOM 567 C CA . GLN A 1 72 ? -6.136 -10.840 -3.891 1.00 96.69 72 GLN A CA 1
ATOM 568 C C . GLN A 1 72 ? -5.900 -10.592 -2.397 1.00 96.69 72 GLN A C 1
ATOM 570 O O . GLN A 1 72 ? -6.849 -10.336 -1.663 1.00 96.69 72 GLN A O 1
ATOM 575 N N . ARG A 1 73 ? -4.636 -10.583 -1.952 1.00 95.12 73 ARG A N 1
ATOM 576 C CA . ARG A 1 73 ? -4.293 -10.356 -0.538 1.00 95.12 73 ARG A CA 1
ATOM 577 C C . ARG A 1 73 ? -4.725 -8.980 -0.050 1.00 95.12 73 ARG A C 1
ATOM 579 O O . ARG A 1 73 ? -5.186 -8.862 1.082 1.00 95.12 73 ARG A O 1
ATOM 586 N N . THR A 1 74 ? -4.590 -7.949 -0.884 1.00 95.00 74 THR A N 1
ATOM 587 C CA . THR A 1 74 ? -5.101 -6.614 -0.555 1.00 95.00 74 THR A CA 1
ATOM 588 C C . THR A 1 74 ? -6.618 -6.650 -0.380 1.00 95.00 74 THR A C 1
ATOM 590 O O . THR A 1 74 ? -7.116 -6.133 0.617 1.00 95.00 74 THR A O 1
ATOM 593 N N . GLY A 1 75 ? -7.347 -7.301 -1.291 1.00 95.62 75 GLY A N 1
ATOM 594 C CA . GLY A 1 75 ? -8.799 -7.468 -1.188 1.00 95.62 75 GLY A CA 1
ATOM 595 C C . GLY A 1 75 ? -9.224 -8.190 0.091 1.00 95.62 75 GLY A C 1
ATOM 596 O O . GLY A 1 75 ? -10.062 -7.676 0.831 1.00 95.62 75 GLY A O 1
ATOM 597 N N . ASP A 1 76 ? -8.596 -9.327 0.392 1.00 96.31 76 ASP A N 1
ATOM 598 C CA . ASP A 1 76 ? -8.878 -10.120 1.594 1.00 96.31 76 ASP A CA 1
ATOM 599 C C . ASP A 1 76 ? -8.616 -9.314 2.873 1.00 96.31 76 ASP A C 1
ATOM 601 O O . ASP A 1 76 ? -9.444 -9.295 3.787 1.00 96.31 76 ASP A O 1
ATOM 605 N N . ASN A 1 77 ? -7.489 -8.595 2.927 1.00 95.31 77 ASN A N 1
ATOM 606 C CA . ASN A 1 77 ? -7.138 -7.755 4.068 1.00 95.31 77 ASN A CA 1
ATOM 607 C C . ASN A 1 77 ? -8.114 -6.589 4.253 1.00 95.31 77 ASN A C 1
ATOM 609 O O . ASN A 1 77 ? -8.529 -6.329 5.380 1.00 95.31 77 ASN A O 1
ATOM 613 N N . VAL A 1 78 ? -8.486 -5.885 3.178 1.00 94.50 78 VAL A N 1
ATOM 614 C CA . VAL A 1 78 ? -9.433 -4.760 3.251 1.00 94.50 78 VAL A CA 1
ATOM 615 C C . VAL A 1 78 ? -10.809 -5.254 3.688 1.00 94.50 78 VAL A C 1
ATOM 617 O O . VAL A 1 78 ? -11.400 -4.666 4.591 1.00 94.50 78 VAL A O 1
ATOM 620 N N . LEU A 1 79 ? -11.299 -6.356 3.117 1.00 95.44 79 LEU A N 1
ATOM 621 C CA . LEU A 1 79 ? -12.587 -6.937 3.496 1.00 95.44 79 LEU A CA 1
ATOM 622 C C . LEU A 1 79 ? -12.605 -7.347 4.974 1.00 95.44 79 LEU A C 1
ATOM 624 O O . LEU A 1 79 ? -13.539 -7.011 5.702 1.00 95.44 79 LEU A O 1
ATOM 628 N N . ALA A 1 80 ? -11.564 -8.040 5.434 1.00 94.06 80 ALA A N 1
ATOM 629 C CA . ALA A 1 80 ? -11.449 -8.458 6.825 1.00 94.06 80 ALA A CA 1
ATOM 630 C C . ALA A 1 80 ? -11.312 -7.271 7.787 1.00 94.06 80 ALA A C 1
ATOM 632 O O . ALA A 1 80 ? -11.925 -7.279 8.850 1.00 94.06 80 ALA A O 1
ATOM 633 N N . LEU A 1 81 ? -10.560 -6.233 7.409 1.00 92.50 81 LEU A N 1
ATOM 634 C CA . LEU A 1 81 ? -10.419 -5.007 8.193 1.00 92.50 81 LEU A CA 1
ATOM 635 C C . LEU A 1 81 ? -11.762 -4.293 8.359 1.00 92.50 81 LEU A C 1
ATOM 637 O O . LEU A 1 81 ? -12.088 -3.873 9.465 1.00 92.50 81 LEU A O 1
ATOM 641 N N . VAL A 1 82 ? -12.532 -4.165 7.275 1.00 91.25 82 VAL A N 1
ATOM 642 C CA . VAL A 1 82 ? -13.867 -3.557 7.304 1.00 91.25 82 VAL A CA 1
ATOM 643 C C . VAL A 1 82 ? -14.772 -4.362 8.232 1.00 91.25 82 VAL A C 1
ATOM 645 O O . VAL A 1 82 ? -15.336 -3.790 9.156 1.00 91.25 82 VAL A O 1
ATOM 648 N N . ASN A 1 83 ? -14.840 -5.685 8.075 1.00 91.00 83 ASN A N 1
ATOM 649 C CA . ASN A 1 83 ? -15.662 -6.535 8.942 1.00 91.00 83 ASN A CA 1
ATOM 650 C C . ASN A 1 83 ? -15.225 -6.472 10.415 1.00 91.00 83 ASN A C 1
ATOM 652 O O . ASN A 1 83 ? -16.059 -6.304 11.298 1.00 91.00 83 ASN A O 1
ATOM 656 N N . GLY A 1 84 ? -13.922 -6.556 10.688 1.00 82.44 84 GLY A N 1
ATOM 657 C CA . GLY A 1 84 ? -13.363 -6.506 12.040 1.00 82.44 84 GLY A CA 1
ATOM 658 C C . GLY A 1 84 ? -13.418 -5.126 12.698 1.00 82.44 84 GLY A C 1
ATOM 659 O O . GLY A 1 84 ? -13.250 -5.035 13.905 1.00 82.44 84 GLY A O 1
ATOM 660 N N . ALA A 1 85 ? -13.643 -4.050 11.939 1.00 70.38 85 ALA A N 1
ATOM 661 C CA . ALA A 1 85 ? -13.859 -2.712 12.489 1.00 70.38 85 ALA A CA 1
ATOM 662 C C . ALA A 1 85 ? -15.305 -2.486 12.971 1.00 70.38 85 ALA A C 1
ATOM 664 O O . ALA A 1 85 ? -15.549 -1.527 13.702 1.00 70.38 85 ALA A O 1
ATOM 665 N N . TYR A 1 86 ? -16.249 -3.341 12.561 1.00 60.62 86 TYR A N 1
ATOM 666 C CA . TYR A 1 86 ? -17.662 -3.281 12.958 1.00 60.62 86 TYR A CA 1
ATOM 667 C C . TYR A 1 86 ? -18.037 -4.281 14.066 1.00 60.62 86 TYR A C 1
ATOM 669 O O . TYR A 1 86 ? -19.208 -4.347 14.449 1.00 60.62 86 TYR A O 1
ATOM 677 N N . HIS A 1 87 ? -17.061 -5.029 14.585 1.00 54.19 87 HIS A N 1
ATOM 678 C CA . HIS A 1 87 ? -17.186 -5.952 15.716 1.00 54.19 87 HIS A CA 1
ATOM 679 C C . HIS A 1 87 ? -16.303 -5.494 16.879 1.00 54.19 87 HIS A C 1
ATOM 681 O O . HIS A 1 87 ? -16.729 -5.713 18.035 1.00 54.19 87 HIS A O 1
#

Foldseek 3Di:
DVVLLVPFAPDRDDDPVVVCCQVVCVLVDHDPCCCCVVPVVDDDDDDDDDPPSVCPPHPNPDPVPDPPVVVVSVVRSVVRSVVSVVD

Organism: NCBI:txid40085

pLDDT: mean 88.03, std 7.31, range [54.19, 96.69]

Radius of gyration: 14.47 Å; chains: 1; bounding box: 31×31×35 Å

InterPro domains:
  IPR007484 Peptidase M28 [PF04389] (4-82)
  IPR045175 Peptidase M28 family [PTHR12147] (3-82)

Sequence (87 aa):
MWQVYAHAVPHPFASSVAQEMFQGGFIPSDTDFRIFRDFGKLSGLDLAWNADGYVYHTRLDAPDRVPPAAIQRTGDNVLALVNGAYH